Protein AF-A0A2S1KRJ9-F1 (afdb_monomer)

Sequence (163 aa):
MADLMKQAFSDVGDYVEFGATDQYATKTVFKGGKQEEEYILDVNGEPIIHHQSWVQLKDKSVVDTSLIKKVSIGRDGVVLDLYDKQKAQERLLAEINKSQQDELESARMRRVIADAIIAEAKAAAIQTTGAEQERQDEQIDRLLAGIEIIAQEERRKADEENG

Secondary structure (DSSP, 8-state):
-HHHHHHHT--GGGTEEEEEEEEE-EEEEEETTEEEEEEPB-TTSPBPEEEEEEEEEPPGGGS-GGGEEEEEE-SSSEEEEE--HHHHHHHHHHHHHHHHHHHHHHHHHHHHHHHHHHHHHHHHHHHHHHHHHHHHHHHHHHHHHHHHHHHHHHHHHHHHS--

Structure (mmCIF, N/CA/C/O backbone):
data_AF-A0A2S1KRJ9-F1
#
_entry.id   AF-A0A2S1KRJ9-F1
#
loop_
_atom_site.group_PDB
_atom_site.id
_atom_site.type_symbol
_atom_site.label_atom_id
_atom_site.label_alt_id
_atom_site.label_comp_id
_atom_site.label_asym_id
_atom_site.label_entity_id
_atom_site.label_seq_id
_atom_site.pdbx_PDB_ins_code
_atom_site.Cartn_x
_atom_site.Cartn_y
_atom_site.Cartn_z
_atom_site.occupancy
_atom_site.B_iso_or_equiv
_atom_site.auth_seq_id
_atom_site.auth_comp_id
_atom_site.auth_asym_id
_atom_site.auth_atom_id
_atom_site.pdbx_PDB_model_num
ATOM 1 N N . MET A 1 1 ? -7.753 0.068 4.186 1.00 80.31 1 MET A N 1
ATOM 2 C CA . MET A 1 1 ? -6.830 -1.087 4.283 1.00 80.31 1 MET A CA 1
ATOM 3 C C . MET A 1 1 ? -6.420 -1.650 2.942 1.00 80.31 1 MET A C 1
ATOM 5 O O . MET A 1 1 ? -5.225 -1.690 2.696 1.00 80.31 1 MET A O 1
ATOM 9 N N . ALA A 1 2 ? -7.362 -2.042 2.078 1.00 84.62 2 ALA A N 1
ATOM 10 C CA . ALA A 1 2 ? -7.040 -2.669 0.793 1.00 84.62 2 ALA A CA 1
ATOM 11 C C . ALA A 1 2 ? -6.040 -1.853 -0.051 1.00 84.62 2 ALA A C 1
ATOM 13 O O . ALA A 1 2 ? -5.025 -2.392 -0.472 1.00 84.62 2 ALA A O 1
ATOM 14 N N . ASP A 1 3 ? -6.248 -0.543 -0.204 1.00 86.25 3 ASP A N 1
ATOM 15 C CA . ASP A 1 3 ? -5.333 0.302 -0.990 1.00 86.25 3 ASP A CA 1
ATOM 16 C C . ASP A 1 3 ? -3.945 0.455 -0.348 1.00 86.25 3 ASP A C 1
ATOM 18 O O . ASP A 1 3 ? -2.936 0.436 -1.048 1.00 86.25 3 ASP A O 1
ATOM 22 N N . LEU A 1 4 ? -3.871 0.532 0.989 1.00 86.56 4 LEU A N 1
ATOM 23 C CA . LEU A 1 4 ? -2.595 0.543 1.717 1.00 86.56 4 LEU A CA 1
ATOM 24 C C . LEU A 1 4 ? -1.844 -0.775 1.536 1.00 86.56 4 LEU A C 1
ATOM 26 O O . LEU A 1 4 ? -0.633 -0.754 1.359 1.00 86.56 4 LEU A O 1
ATOM 30 N N . MET A 1 5 ? -2.552 -1.907 1.540 1.00 87.12 5 MET A N 1
ATOM 31 C CA . MET A 1 5 ? -1.958 -3.216 1.266 1.00 87.12 5 MET A CA 1
ATOM 32 C C . MET A 1 5 ? -1.418 -3.280 -0.161 1.00 87.12 5 MET A C 1
ATOM 34 O O . MET A 1 5 ? -0.262 -3.644 -0.354 1.00 87.12 5 MET A O 1
ATOM 38 N N . LYS A 1 6 ? -2.204 -2.854 -1.156 1.00 89.44 6 LYS A N 1
ATOM 39 C CA . LYS A 1 6 ? -1.742 -2.810 -2.548 1.00 89.44 6 LYS A CA 1
ATOM 40 C C . LYS A 1 6 ? -0.482 -1.948 -2.703 1.00 89.44 6 LYS A C 1
ATOM 42 O O . LYS A 1 6 ? 0.462 -2.363 -3.363 1.00 89.44 6 LYS A O 1
ATOM 47 N N . GLN A 1 7 ? -0.431 -0.780 -2.059 1.00 89.94 7 GLN A N 1
ATOM 48 C CA . GLN A 1 7 ? 0.747 0.098 -2.082 1.00 89.94 7 GLN A CA 1
ATOM 49 C C . GLN A 1 7 ? 1.945 -0.488 -1.322 1.00 89.94 7 GLN A C 1
ATOM 51 O O . GLN A 1 7 ? 3.075 -0.384 -1.788 1.00 89.94 7 GLN A O 1
ATOM 56 N N . ALA A 1 8 ? 1.713 -1.125 -0.173 1.00 87.94 8 ALA A N 1
ATOM 57 C CA . ALA A 1 8 ? 2.750 -1.717 0.674 1.00 87.94 8 ALA A CA 1
ATOM 58 C C . ALA A 1 8 ? 3.468 -2.909 0.020 1.00 87.94 8 ALA A C 1
ATOM 60 O O . ALA A 1 8 ? 4.606 -3.220 0.383 1.00 87.94 8 ALA A O 1
ATOM 61 N N . PHE A 1 9 ? 2.820 -3.572 -0.937 1.00 87.69 9 PHE A N 1
ATOM 62 C CA . PHE A 1 9 ? 3.356 -4.740 -1.638 1.00 87.69 9 PHE A CA 1
ATOM 63 C C . PHE A 1 9 ? 3.578 -4.510 -3.133 1.00 87.69 9 PHE A C 1
ATOM 65 O O . PHE A 1 9 ? 3.906 -5.460 -3.834 1.00 87.69 9 PHE A O 1
ATOM 72 N N . SER A 1 10 ? 3.464 -3.271 -3.611 1.00 89.88 10 SER A N 1
ATOM 73 C CA . SER A 1 10 ? 3.709 -2.952 -5.015 1.00 89.88 10 SER A CA 1
ATOM 74 C C . SER A 1 10 ? 5.160 -3.236 -5.426 1.00 89.88 10 SER A C 1
ATOM 76 O O . SER A 1 10 ? 6.099 -3.138 -4.616 1.00 89.88 10 SER A O 1
ATOM 78 N N . ASP A 1 11 ? 5.331 -3.593 -6.698 1.00 88.25 11 ASP A N 1
ATOM 79 C CA . ASP A 1 11 ? 6.619 -3.725 -7.369 1.00 88.25 11 ASP A CA 1
ATOM 80 C C . ASP A 1 11 ? 6.599 -2.926 -8.678 1.00 88.25 11 ASP A C 1
ATOM 82 O O . ASP A 1 11 ? 5.625 -2.949 -9.427 1.00 88.25 11 ASP A O 1
ATOM 86 N N . VAL A 1 12 ? 7.680 -2.201 -8.961 1.00 88.38 12 VAL A N 1
ATOM 87 C CA . VAL A 1 12 ? 7.844 -1.474 -10.224 1.00 88.38 12 VAL A CA 1
ATOM 88 C C . VAL A 1 12 ? 7.990 -2.434 -11.408 1.00 88.38 12 VAL A C 1
ATOM 90 O O . VAL A 1 12 ? 7.519 -2.114 -12.498 1.00 88.38 12 VAL A O 1
ATOM 93 N N . GLY A 1 13 ? 8.552 -3.630 -11.192 1.00 88.31 13 GLY A N 1
ATOM 94 C CA . GLY A 1 13 ? 8.698 -4.672 -12.216 1.00 88.31 13 GLY A CA 1
ATOM 95 C C . GLY A 1 13 ? 7.368 -5.201 -12.762 1.00 88.31 13 GLY A C 1
ATOM 96 O O . GLY A 1 13 ? 7.311 -5.724 -13.877 1.00 88.31 13 GLY A O 1
ATOM 97 N N . ASP A 1 14 ? 6.267 -4.995 -12.038 1.00 90.75 14 ASP A N 1
ATOM 98 C CA . ASP A 1 14 ? 4.932 -5.326 -12.533 1.00 90.75 14 ASP A CA 1
ATOM 99 C C . ASP A 1 14 ? 4.517 -4.415 -13.695 1.00 90.75 14 ASP A C 1
ATOM 101 O O . ASP A 1 14 ? 3.754 -4.849 -14.553 1.00 90.75 14 ASP A O 1
ATOM 105 N N . TYR A 1 15 ? 5.077 -3.205 -13.783 1.00 93.88 15 TYR A N 1
ATOM 106 C CA . TYR A 1 15 ? 4.677 -2.163 -14.734 1.00 93.88 15 TYR A CA 1
ATOM 107 C C . TYR A 1 15 ? 5.639 -1.974 -15.900 1.00 93.88 15 TYR A C 1
ATOM 109 O O . TYR A 1 15 ? 5.248 -1.384 -16.908 1.00 93.88 15 TYR A O 1
ATOM 117 N N . VAL A 1 16 ? 6.885 -2.433 -15.767 1.00 92.75 16 VAL A N 1
ATOM 118 C CA . VAL A 1 16 ? 7.937 -2.187 -16.756 1.00 92.75 16 VAL A CA 1
ATOM 119 C C . VAL A 1 16 ? 8.499 -3.481 -17.326 1.00 92.75 16 VAL A C 1
ATOM 121 O O . VAL A 1 16 ? 8.620 -4.490 -16.635 1.00 92.75 16 VAL A O 1
ATOM 124 N N . GLU A 1 17 ? 8.883 -3.419 -18.591 1.00 91.19 17 GLU A N 1
ATOM 125 C CA . GLU A 1 17 ? 9.771 -4.371 -19.245 1.00 91.19 17 GLU A CA 1
ATOM 126 C C . GLU A 1 17 ? 11.023 -3.623 -19.674 1.00 91.19 17 GLU A C 1
ATOM 128 O O . GLU A 1 17 ? 10.954 -2.478 -20.122 1.00 91.19 17 GLU A O 1
ATOM 133 N N . PHE A 1 18 ? 12.181 -4.244 -19.506 1.00 91.12 18 PHE A N 1
ATOM 134 C CA . PHE A 1 18 ? 13.440 -3.644 -19.906 1.00 91.12 18 PHE A CA 1
ATOM 135 C C . PHE A 1 18 ? 14.401 -4.708 -20.405 1.00 91.12 18 PHE A C 1
ATOM 137 O O . PHE A 1 18 ? 14.326 -5.877 -20.026 1.00 91.12 18 PHE A O 1
ATOM 144 N N . GLY A 1 19 ? 15.324 -4.282 -21.254 1.00 90.38 19 GLY A N 1
ATOM 145 C CA . GLY A 1 19 ? 16.306 -5.164 -21.854 1.00 90.38 19 GLY A CA 1
ATOM 146 C C . GLY A 1 19 ? 17.411 -4.389 -22.546 1.00 90.38 19 GLY A C 1
ATOM 147 O O . GLY A 1 19 ? 17.486 -3.162 -22.461 1.00 90.38 19 GLY A O 1
ATOM 148 N N . ALA A 1 20 ? 18.262 -5.131 -23.242 1.00 90.44 20 ALA A N 1
ATOM 149 C CA . ALA A 1 20 ? 19.301 -4.594 -24.103 1.00 90.44 20 ALA A CA 1
ATOM 150 C C . ALA A 1 20 ? 19.122 -5.156 -25.512 1.00 90.44 20 ALA A C 1
ATOM 152 O O . ALA A 1 20 ? 18.685 -6.295 -25.686 1.00 90.44 20 ALA A O 1
ATOM 153 N N . THR A 1 21 ? 19.438 -4.343 -26.510 1.00 89.62 21 THR A N 1
ATOM 154 C CA . THR A 1 21 ? 19.474 -4.755 -27.907 1.00 89.62 21 THR A CA 1
ATOM 155 C C . THR A 1 21 ? 20.754 -4.262 -28.551 1.00 89.62 21 THR A C 1
ATOM 157 O O . THR A 1 21 ? 21.207 -3.144 -28.297 1.00 89.62 21 THR A O 1
ATOM 160 N N . ASP A 1 22 ? 21.283 -5.096 -29.431 1.00 90.75 22 ASP A N 1
ATOM 161 C CA . ASP A 1 22 ? 22.425 -4.775 -30.268 1.00 90.75 22 ASP A CA 1
ATOM 162 C C . ASP A 1 22 ? 21.882 -4.271 -31.600 1.00 90.75 22 ASP A C 1
ATOM 164 O O . ASP A 1 22 ? 21.049 -4.929 -32.228 1.00 90.75 22 ASP A O 1
ATOM 168 N N . GLN A 1 23 ? 22.297 -3.077 -32.007 1.00 87.06 23 GLN A N 1
ATOM 169 C CA . GLN A 1 23 ? 21.898 -2.483 -33.278 1.00 87.06 23 GLN A CA 1
ATOM 170 C C . GLN A 1 23 ? 23.134 -2.090 -34.067 1.00 87.06 23 GLN A C 1
ATOM 172 O O . GLN A 1 23 ? 24.059 -1.483 -33.530 1.00 87.06 23 GLN A O 1
ATOM 177 N N . TYR A 1 24 ? 23.154 -2.424 -35.353 1.00 89.88 24 TYR A N 1
ATOM 178 C CA . TYR A 1 24 ? 24.220 -1.962 -36.228 1.00 89.88 24 TYR A CA 1
ATOM 179 C C . TYR A 1 24 ? 24.147 -0.447 -36.389 1.00 89.88 24 TYR A C 1
ATOM 181 O O . TYR A 1 24 ? 23.081 0.114 -36.637 1.00 89.88 24 TYR A O 1
ATOM 189 N N . ALA A 1 25 ? 25.296 0.207 -36.290 1.00 87.69 25 ALA A N 1
ATOM 190 C CA . ALA A 1 25 ? 25.428 1.614 -36.599 1.00 87.69 25 ALA A CA 1
ATOM 191 C C . ALA A 1 25 ? 25.173 1.819 -38.098 1.00 87.69 25 ALA A C 1
ATOM 193 O O . ALA A 1 25 ? 25.923 1.300 -38.929 1.00 87.69 25 ALA A O 1
ATOM 194 N N . THR A 1 26 ? 24.129 2.563 -38.458 1.00 90.12 26 THR A N 1
ATOM 195 C CA . THR A 1 26 ? 23.835 2.917 -39.851 1.00 90.12 26 THR A CA 1
ATOM 196 C C . THR A 1 26 ? 23.990 4.416 -40.072 1.00 90.12 26 THR A C 1
ATOM 198 O O . THR A 1 26 ? 23.783 5.237 -39.177 1.00 90.12 26 THR A O 1
ATOM 201 N N . LYS A 1 27 ? 24.396 4.792 -41.285 1.00 88.69 27 LYS A N 1
ATOM 202 C CA . LYS A 1 27 ? 24.364 6.172 -41.769 1.00 88.69 27 LYS A CA 1
ATOM 203 C C . LYS A 1 27 ? 23.348 6.275 -42.895 1.00 88.69 27 LYS A C 1
ATOM 205 O O . LYS A 1 27 ? 23.279 5.413 -43.771 1.00 88.69 27 LYS A O 1
ATOM 210 N N . THR A 1 28 ? 22.598 7.365 -42.900 1.00 88.44 28 THR A N 1
ATOM 211 C CA . THR A 1 28 ? 21.713 7.691 -44.012 1.00 88.44 28 THR A CA 1
ATOM 212 C C . THR A 1 28 ? 22.526 8.234 -45.183 1.00 88.44 28 THR A C 1
ATOM 214 O O . THR A 1 28 ? 23.303 9.177 -45.031 1.00 88.44 28 THR A O 1
ATOM 217 N N . VAL A 1 29 ? 22.328 7.661 -46.365 1.00 88.25 29 VAL A N 1
ATOM 218 C CA . VAL A 1 29 ? 22.962 8.085 -47.617 1.00 88.25 29 VAL A CA 1
ATOM 219 C C . VAL A 1 29 ? 21.919 8.259 -48.711 1.00 88.25 29 VAL A C 1
ATOM 221 O O . VAL A 1 29 ? 20.930 7.536 -48.781 1.00 88.25 29 VAL A O 1
ATOM 224 N N . PHE A 1 30 ? 22.150 9.235 -49.587 1.00 85.81 30 PHE A N 1
ATOM 225 C CA . PHE A 1 30 ? 21.312 9.465 -50.758 1.00 85.81 30 PHE A CA 1
ATOM 226 C C . PHE A 1 30 ? 22.008 8.919 -52.000 1.00 85.81 30 PHE A C 1
ATOM 228 O O . PHE A 1 30 ? 23.009 9.475 -52.456 1.00 85.81 30 PHE A O 1
ATOM 235 N N . LYS A 1 31 ? 21.461 7.844 -52.568 1.00 82.12 31 LYS A N 1
ATOM 236 C CA . LYS A 1 31 ? 21.916 7.257 -53.834 1.00 82.12 31 LYS A CA 1
ATOM 237 C C . LYS A 1 31 ? 20.764 7.250 -54.829 1.00 82.12 31 LYS A C 1
ATOM 239 O O . LYS A 1 31 ? 19.655 6.830 -54.525 1.00 82.12 31 LYS A O 1
ATOM 244 N N . GLY A 1 32 ? 21.007 7.787 -56.026 1.00 79.25 32 GLY A N 1
ATOM 245 C CA . GLY A 1 32 ? 20.017 7.788 -57.111 1.00 79.25 32 GLY A CA 1
ATOM 246 C C . GLY A 1 32 ? 18.685 8.481 -56.781 1.00 79.25 32 GLY A C 1
ATOM 247 O O . GLY A 1 32 ? 17.654 8.094 -57.321 1.00 79.25 32 GLY A O 1
ATOM 248 N N . GLY A 1 33 ? 18.683 9.469 -55.877 1.00 83.19 33 GLY A N 1
ATOM 249 C CA . GLY A 1 33 ? 17.466 10.171 -55.448 1.00 83.19 33 GLY A CA 1
ATOM 250 C C . GLY A 1 33 ? 16.610 9.419 -54.420 1.00 83.19 33 GLY A C 1
ATOM 251 O O . GLY A 1 33 ? 15.514 9.878 -54.108 1.00 83.19 33 GLY A O 1
ATOM 252 N N . LYS A 1 34 ? 17.093 8.294 -53.878 1.00 83.12 34 LYS A N 1
ATOM 253 C CA . LYS A 1 34 ? 16.461 7.559 -52.775 1.00 83.12 34 LYS A CA 1
ATOM 254 C C . LYS A 1 34 ? 17.323 7.621 -51.519 1.00 83.12 34 LYS A C 1
ATOM 256 O O . LYS A 1 34 ? 18.547 7.707 -51.601 1.00 83.12 34 LYS A O 1
ATOM 261 N N . GLN A 1 35 ? 16.653 7.600 -50.372 1.00 87.38 35 GLN A N 1
ATOM 262 C CA . GLN A 1 35 ? 17.286 7.491 -49.067 1.00 87.38 35 GLN A CA 1
ATOM 263 C C . GLN A 1 35 ? 17.531 6.010 -48.759 1.00 87.38 35 GLN A C 1
ATOM 265 O O . GLN A 1 35 ? 16.590 5.219 -48.771 1.00 87.38 35 GLN A O 1
ATOM 270 N N . GLU A 1 36 ? 18.783 5.653 -48.497 1.00 88.44 36 GLU A N 1
ATOM 271 C CA . GLU A 1 36 ? 19.223 4.304 -48.137 1.00 88.44 36 GLU A CA 1
ATOM 272 C C . GLU A 1 36 ? 20.028 4.355 -46.827 1.00 88.44 36 GLU A C 1
ATOM 274 O O . GLU A 1 36 ? 20.571 5.401 -46.456 1.00 88.44 36 GLU A O 1
ATOM 279 N N . GLU A 1 37 ? 20.097 3.231 -46.115 1.00 88.31 37 GLU A N 1
ATOM 280 C CA . GLU A 1 37 ? 20.928 3.072 -44.919 1.00 88.31 37 GLU A CA 1
ATOM 281 C C . GLU A 1 37 ? 22.121 2.167 -45.230 1.00 88.31 37 GLU A C 1
ATOM 283 O O . GLU A 1 37 ? 21.958 1.060 -45.739 1.00 88.31 37 GLU A O 1
ATOM 288 N N . GLU A 1 38 ? 23.327 2.636 -44.915 1.00 88.56 38 GLU A N 1
ATOM 289 C CA . GLU A 1 38 ? 24.560 1.853 -45.028 1.00 88.56 38 GLU A CA 1
ATOM 290 C C . GLU A 1 38 ? 25.176 1.634 -43.647 1.00 88.56 38 GLU A C 1
ATOM 292 O O . GLU A 1 38 ? 25.202 2.552 -42.825 1.00 88.56 38 GLU A O 1
ATOM 297 N N . TYR A 1 39 ? 25.726 0.441 -43.404 1.00 90.94 39 TYR A N 1
ATOM 298 C CA . TYR A 1 39 ? 26.455 0.149 -42.172 1.00 90.94 39 TYR A CA 1
ATOM 299 C C . TYR A 1 39 ? 27.715 1.007 -42.052 1.00 90.94 39 TYR A C 1
ATOM 301 O O . TYR A 1 39 ? 28.466 1.202 -43.013 1.00 90.94 39 TYR A O 1
ATOM 309 N N . ILE A 1 40 ? 27.959 1.505 -40.846 1.00 89.81 40 ILE A N 1
ATOM 310 C CA . ILE A 1 40 ? 29.220 2.133 -40.479 1.00 89.81 40 ILE A CA 1
ATOM 311 C C . ILE A 1 40 ? 30.185 1.010 -40.119 1.00 89.81 40 ILE A C 1
ATOM 313 O O . ILE A 1 40 ? 29.904 0.201 -39.235 1.00 89.81 40 ILE A O 1
ATOM 317 N N . LEU A 1 41 ? 31.304 0.958 -40.833 1.00 92.62 41 LEU A N 1
ATOM 318 C CA . LEU A 1 41 ? 32.343 -0.042 -40.630 1.00 92.62 41 LEU A CA 1
ATOM 319 C C . LEU A 1 41 ? 33.437 0.508 -39.712 1.00 92.62 41 LEU A C 1
ATOM 321 O O . LEU A 1 41 ? 33.720 1.709 -39.717 1.00 92.62 41 LEU A O 1
ATOM 325 N N . ASP A 1 42 ? 34.043 -0.378 -38.934 1.00 89.38 42 ASP A N 1
ATOM 326 C CA . ASP A 1 42 ? 35.220 -0.102 -38.124 1.00 89.38 42 ASP A CA 1
ATOM 327 C C . ASP A 1 42 ? 36.505 -0.057 -38.982 1.00 89.38 42 ASP A C 1
ATOM 329 O O . ASP A 1 42 ? 36.478 -0.130 -40.214 1.00 89.38 42 ASP A O 1
ATOM 333 N N . VAL A 1 43 ? 37.664 0.059 -38.326 1.00 90.44 43 VAL A N 1
ATOM 334 C CA . VAL A 1 43 ? 38.974 0.086 -39.005 1.00 90.44 43 VAL A CA 1
ATOM 335 C C . VAL A 1 43 ? 39.337 -1.230 -39.707 1.00 90.44 43 VAL A C 1
ATOM 337 O O . VAL A 1 43 ? 40.216 -1.224 -40.567 1.00 90.44 43 VAL A O 1
ATOM 340 N N . ASN A 1 44 ? 38.673 -2.336 -39.362 1.00 90.56 44 ASN A N 1
ATOM 341 C CA . ASN A 1 44 ? 38.875 -3.665 -39.938 1.00 90.56 44 ASN A CA 1
ATOM 342 C C . ASN A 1 44 ? 37.862 -3.981 -41.054 1.00 90.56 44 ASN A C 1
ATOM 344 O O . ASN A 1 44 ? 37.994 -5.002 -41.728 1.00 90.56 44 ASN A O 1
ATOM 348 N N . GLY A 1 45 ? 36.879 -3.103 -41.281 1.00 87.19 45 GLY A N 1
ATOM 349 C CA . GLY A 1 45 ? 35.806 -3.303 -42.253 1.00 87.19 45 GLY A CA 1
ATOM 350 C C . GLY A 1 45 ? 34.595 -4.065 -41.704 1.00 87.19 45 GLY A C 1
ATOM 351 O O . GLY A 1 45 ? 33.735 -4.456 -42.493 1.00 87.19 45 GLY A O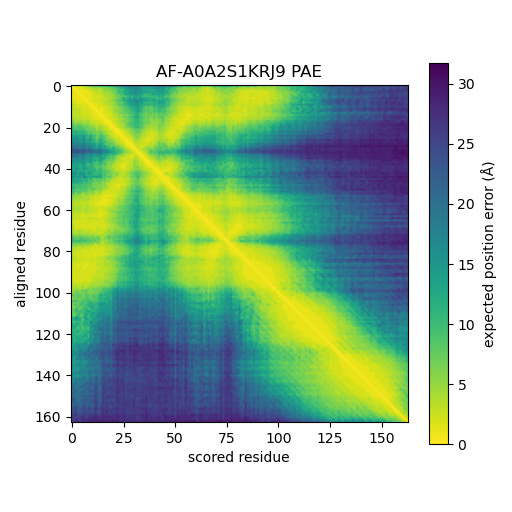 1
ATOM 352 N N . GLU A 1 46 ? 34.500 -4.272 -40.389 1.00 90.88 46 GLU A N 1
ATOM 353 C CA . GLU A 1 46 ? 33.367 -4.931 -39.730 1.00 90.88 46 GLU A CA 1
ATOM 354 C C . GLU A 1 46 ? 32.308 -3.904 -39.284 1.00 90.88 46 GLU A C 1
ATOM 356 O O . GLU A 1 46 ? 32.665 -2.803 -38.860 1.00 90.88 46 GLU A O 1
ATOM 361 N N . PRO A 1 47 ? 30.997 -4.208 -39.362 1.00 90.56 47 PRO A N 1
ATOM 362 C CA . PRO A 1 47 ? 29.954 -3.297 -38.894 1.00 90.56 47 PRO A CA 1
ATOM 363 C C . PRO A 1 47 ? 30.076 -2.974 -37.402 1.00 90.56 47 PRO A C 1
ATOM 365 O O . PRO A 1 47 ? 30.148 -3.871 -36.563 1.00 90.56 47 PRO A O 1
ATOM 368 N N . ILE A 1 48 ? 30.010 -1.688 -37.063 1.00 90.81 48 ILE A N 1
ATOM 369 C CA . ILE A 1 48 ? 29.977 -1.240 -35.670 1.00 90.81 48 ILE A CA 1
ATOM 370 C C . ILE A 1 48 ? 28.629 -1.621 -35.051 1.00 90.81 48 ILE A C 1
ATOM 372 O O . ILE A 1 48 ? 27.572 -1.359 -35.629 1.00 90.81 48 ILE A O 1
ATOM 376 N N . ILE A 1 49 ? 28.666 -2.202 -33.852 1.00 90.00 49 ILE A N 1
ATOM 377 C CA . ILE A 1 49 ? 27.484 -2.552 -33.061 1.00 90.00 49 ILE A CA 1
ATOM 378 C C . ILE A 1 49 ? 27.336 -1.552 -31.911 1.00 90.00 49 ILE A C 1
ATOM 380 O O . ILE A 1 49 ? 28.278 -1.290 -31.162 1.00 90.00 49 ILE A O 1
ATOM 384 N N . HIS A 1 50 ? 26.137 -1.002 -31.762 1.00 88.81 50 HIS A N 1
ATOM 385 C CA . HIS A 1 50 ? 25.721 -0.205 -30.619 1.00 88.81 50 HIS A CA 1
ATOM 386 C C . HIS A 1 50 ? 24.872 -1.048 -29.674 1.00 88.81 50 HIS A C 1
ATOM 388 O O . HIS A 1 50 ? 23.864 -1.626 -30.077 1.00 88.81 50 HIS A O 1
ATOM 394 N N . HIS A 1 51 ? 25.257 -1.068 -28.402 1.00 87.88 51 HIS A N 1
ATOM 395 C CA . HIS A 1 51 ? 24.447 -1.639 -27.334 1.00 87.88 51 HIS A CA 1
ATOM 396 C C . HIS A 1 51 ? 23.495 -0.568 -26.801 1.00 87.88 51 HIS A C 1
ATOM 398 O O . HIS A 1 51 ? 23.942 0.455 -26.277 1.00 87.88 51 HIS A O 1
ATOM 404 N N . GLN A 1 52 ? 22.190 -0.799 -26.921 1.00 84.62 52 GLN A N 1
ATOM 405 C CA . GLN A 1 52 ? 21.166 0.109 -26.418 1.00 84.62 52 GLN A CA 1
ATOM 406 C C . GLN A 1 52 ? 20.267 -0.600 -25.406 1.00 84.62 52 GLN A C 1
ATOM 408 O O . GLN A 1 52 ? 19.639 -1.614 -25.710 1.00 84.62 52 GLN A O 1
ATOM 413 N N . SER A 1 53 ? 20.165 -0.030 -24.207 1.00 87.69 53 SER A N 1
ATOM 414 C CA . SER A 1 53 ? 19.162 -0.436 -23.224 1.00 87.69 53 SER A CA 1
ATOM 415 C C . SER A 1 53 ? 17.823 0.233 -23.521 1.00 87.69 53 SER A C 1
ATOM 417 O O . SER A 1 53 ? 17.776 1.386 -23.951 1.00 87.69 53 SER A O 1
ATOM 419 N N . TRP A 1 54 ? 16.727 -0.469 -23.257 1.00 88.31 54 TRP A N 1
ATOM 420 C CA . TRP A 1 54 ? 15.374 0.060 -23.409 1.00 88.31 54 TRP A CA 1
ATOM 421 C C . TRP A 1 54 ? 14.520 -0.262 -22.185 1.00 88.31 54 TRP A C 1
ATOM 423 O O . TRP A 1 54 ? 14.749 -1.256 -21.499 1.00 88.31 54 TRP A O 1
ATOM 433 N N . VAL A 1 55 ? 13.526 0.591 -21.932 1.00 90.19 55 VAL A N 1
ATOM 434 C CA . VAL A 1 55 ? 12.486 0.402 -20.915 1.00 90.19 55 VAL A CA 1
ATOM 435 C C . VAL A 1 55 ? 11.142 0.745 -21.552 1.00 90.19 55 VAL A C 1
ATOM 437 O O . VAL A 1 55 ? 11.004 1.801 -22.172 1.00 90.19 55 VAL A O 1
ATOM 440 N N . GLN A 1 56 ? 10.154 -0.131 -21.407 1.00 89.94 56 GLN A N 1
ATOM 441 C CA . GLN A 1 56 ? 8.788 0.061 -21.885 1.00 89.94 56 GLN A CA 1
ATOM 442 C C . GLN A 1 56 ? 7.783 -0.236 -20.774 1.00 89.94 56 GLN A C 1
ATOM 444 O O . GLN A 1 56 ? 8.057 -1.007 -19.856 1.00 89.94 56 GLN A O 1
ATOM 449 N N . LEU A 1 57 ? 6.616 0.403 -20.848 1.00 93.38 57 LEU A N 1
ATOM 450 C CA . LEU A 1 57 ? 5.500 0.093 -19.961 1.00 93.38 57 LEU A CA 1
ATOM 451 C C . LEU A 1 57 ? 4.726 -1.104 -20.501 1.00 93.38 57 LEU A C 1
ATOM 453 O O . LEU A 1 57 ? 4.486 -1.192 -21.706 1.00 93.38 57 LEU A O 1
ATOM 457 N N . LYS A 1 58 ? 4.270 -1.969 -19.598 1.00 94.62 58 LYS A N 1
ATOM 458 C CA . LYS A 1 58 ? 3.299 -3.011 -19.937 1.00 94.62 58 LYS A CA 1
ATOM 459 C C . LYS A 1 58 ? 1.933 -2.402 -20.251 1.00 94.62 58 LYS A C 1
ATOM 461 O O . LYS A 1 58 ? 1.628 -1.268 -19.869 1.00 94.62 58 LYS A O 1
ATOM 466 N N . ASP A 1 59 ? 1.098 -3.177 -20.936 1.00 93.44 59 ASP A N 1
ATOM 467 C CA . ASP A 1 59 ? -0.259 -2.757 -21.274 1.00 93.44 59 ASP A CA 1
ATOM 468 C C . ASP A 1 59 ? -1.084 -2.463 -20.008 1.00 93.44 59 ASP A C 1
ATOM 470 O O . ASP A 1 59 ? -1.044 -3.199 -19.021 1.00 93.44 59 ASP A O 1
ATOM 474 N N . LYS A 1 60 ? -1.878 -1.390 -20.046 1.00 91.94 60 LYS A N 1
ATOM 475 C CA . LYS A 1 60 ? -2.757 -0.993 -18.937 1.00 91.94 60 LYS A CA 1
ATOM 476 C C . LYS A 1 60 ? -3.683 -2.128 -18.483 1.00 91.94 60 LYS A C 1
ATOM 478 O O . LYS A 1 60 ? -4.013 -2.200 -17.305 1.00 91.94 60 LYS A O 1
ATOM 483 N N . SER A 1 61 ? -4.153 -2.967 -19.403 1.00 93.38 61 SER A N 1
ATOM 484 C CA . SER A 1 61 ? -5.098 -4.051 -19.115 1.00 93.38 61 SER A CA 1
ATOM 485 C C . SER A 1 61 ? -4.529 -5.135 -18.198 1.00 93.38 61 SER A C 1
ATOM 487 O O . SER A 1 61 ? -5.309 -5.863 -17.587 1.00 93.38 61 SER A O 1
ATOM 489 N N . VAL A 1 62 ? -3.200 -5.221 -18.069 1.00 92.44 62 VAL A N 1
ATOM 490 C CA . VAL A 1 62 ? -2.518 -6.248 -17.269 1.00 92.44 62 VAL A CA 1
ATOM 491 C C . VAL A 1 62 ? -1.857 -5.700 -16.001 1.00 92.44 62 VAL A C 1
ATOM 493 O O . VAL A 1 62 ? -1.234 -6.467 -15.271 1.00 92.44 62 VAL A O 1
ATOM 496 N N . VAL A 1 63 ? -1.997 -4.400 -15.708 1.00 92.75 63 VAL A N 1
ATOM 497 C CA . VAL A 1 63 ? -1.365 -3.746 -14.546 1.00 92.75 63 VAL A CA 1
ATOM 498 C C . VAL A 1 63 ? -2.363 -2.939 -13.712 1.00 92.75 63 VAL A C 1
ATOM 500 O O . VAL A 1 63 ? -3.309 -2.350 -14.236 1.00 92.75 63 VAL A O 1
ATOM 503 N N . ASP A 1 64 ? -2.145 -2.857 -12.396 1.00 90.88 64 ASP A N 1
ATOM 504 C CA . ASP A 1 64 ? -2.993 -2.053 -11.504 1.00 90.88 64 ASP A CA 1
ATOM 505 C C . ASP A 1 64 ? -2.558 -0.578 -11.504 1.00 90.88 64 ASP A C 1
ATOM 507 O O . ASP A 1 64 ? -1.755 -0.122 -10.690 1.00 90.88 64 ASP A O 1
ATOM 511 N N . THR A 1 65 ? -3.128 0.225 -12.403 1.00 91.44 65 THR A N 1
ATOM 512 C CA . THR A 1 65 ? -2.759 1.644 -12.521 1.00 91.44 65 THR A CA 1
ATOM 513 C C . THR A 1 65 ? -3.078 2.492 -11.283 1.00 91.44 65 THR A C 1
ATOM 515 O O . THR A 1 65 ? -2.623 3.631 -11.214 1.00 91.44 65 THR A O 1
ATOM 518 N N . SER A 1 66 ? -3.836 1.984 -10.300 1.00 91.19 66 SER A N 1
ATOM 519 C CA . SER A 1 66 ? -4.125 2.723 -9.056 1.00 91.19 66 SER A CA 1
ATOM 520 C C . SER A 1 66 ? -2.884 2.960 -8.184 1.00 91.19 66 SER A C 1
ATOM 522 O O . SER A 1 66 ? -2.885 3.843 -7.326 1.00 91.19 66 SER A O 1
ATOM 524 N N . LEU A 1 67 ? -1.809 2.205 -8.423 1.00 92.75 67 LEU A N 1
ATOM 525 C CA . LEU A 1 67 ? -0.542 2.309 -7.699 1.00 92.75 67 LEU A CA 1
ATOM 526 C C . LEU A 1 67 ? 0.436 3.323 -8.302 1.00 92.75 67 LEU A C 1
ATOM 528 O O . LEU A 1 67 ? 1.465 3.628 -7.690 1.00 92.75 67 LEU A O 1
ATOM 532 N N . ILE A 1 68 ? 0.112 3.864 -9.477 1.00 93.94 68 ILE A N 1
ATOM 533 C CA . ILE A 1 68 ? 0.947 4.830 -10.182 1.00 93.94 68 ILE A CA 1
ATOM 534 C C . ILE A 1 68 ? 0.762 6.204 -9.539 1.00 93.94 68 ILE A C 1
ATOM 536 O O . ILE A 1 68 ? -0.319 6.788 -9.567 1.00 93.94 68 ILE A O 1
ATOM 540 N N . LYS A 1 69 ? 1.850 6.746 -8.993 1.00 94.88 69 LYS A N 1
ATOM 541 C CA . LYS A 1 69 ? 1.900 8.110 -8.459 1.00 94.88 69 LYS A CA 1
ATOM 542 C C . LYS A 1 69 ? 2.124 9.124 -9.576 1.00 94.88 69 LYS A C 1
ATOM 544 O O . LYS A 1 69 ? 1.542 10.208 -9.553 1.00 94.88 69 LYS A O 1
ATOM 549 N N . LYS A 1 70 ? 2.994 8.793 -10.533 1.00 94.31 70 LYS A N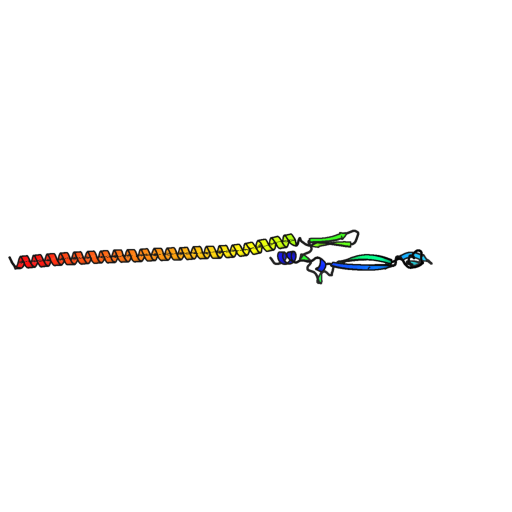 1
ATOM 550 C CA . LYS A 1 70 ? 3.320 9.649 -11.675 1.00 94.31 70 LYS A CA 1
ATOM 551 C C . LYS A 1 70 ? 3.802 8.807 -12.849 1.00 94.31 70 LYS A C 1
ATOM 553 O O . LYS A 1 70 ? 4.564 7.865 -12.672 1.00 94.31 70 LYS A O 1
ATOM 558 N N . VAL A 1 71 ? 3.408 9.211 -14.050 1.00 93.00 71 VAL A N 1
ATOM 559 C CA . VAL A 1 71 ? 3.979 8.721 -15.305 1.00 93.00 71 VAL A CA 1
ATOM 560 C C . VAL A 1 71 ? 4.302 9.915 -16.200 1.00 93.00 71 VAL A C 1
ATOM 562 O O . VAL A 1 71 ? 3.514 10.857 -16.293 1.00 93.00 71 VAL A O 1
ATOM 565 N N . SER A 1 72 ? 5.479 9.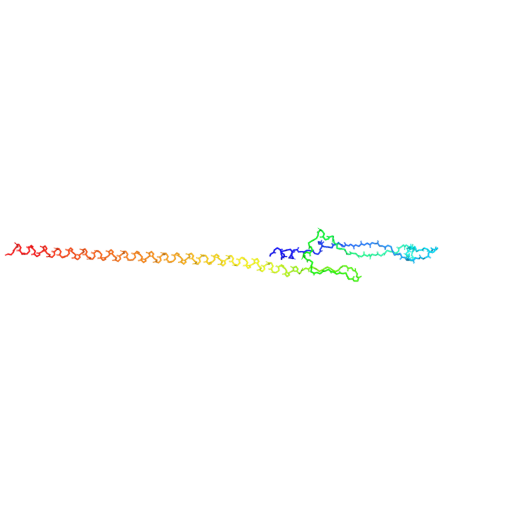919 -16.820 1.00 93.62 72 SER A N 1
ATOM 566 C CA . SER A 1 72 ? 5.898 10.966 -17.761 1.00 93.62 72 SER A CA 1
ATOM 567 C C . SER A 1 72 ? 6.899 10.432 -18.780 1.00 93.62 72 SER A C 1
ATOM 569 O O . SER A 1 72 ? 7.565 9.438 -18.520 1.00 93.62 72 SER A O 1
ATOM 571 N N . ILE A 1 73 ? 7.027 11.102 -19.925 1.00 90.38 73 ILE A N 1
ATOM 572 C CA . ILE A 1 73 ? 8.050 10.798 -20.932 1.00 90.38 73 ILE A CA 1
ATOM 573 C C . ILE A 1 73 ? 9.165 11.835 -20.783 1.00 90.38 73 ILE A C 1
ATOM 575 O O . ILE A 1 73 ? 8.926 13.034 -20.929 1.00 90.38 73 ILE A O 1
ATOM 579 N N . GLY A 1 74 ? 10.359 11.373 -20.420 1.00 86.62 74 GLY A N 1
ATOM 580 C CA . GLY A 1 74 ? 11.580 12.170 -20.369 1.00 86.62 74 GLY A CA 1
ATOM 581 C C . GLY A 1 74 ? 12.329 12.155 -21.702 1.00 86.62 74 GLY A C 1
ATOM 582 O O . GLY A 1 74 ? 11.853 11.615 -22.697 1.00 86.62 74 GLY A O 1
ATOM 583 N N . ARG A 1 75 ? 13.534 12.734 -21.711 1.00 84.00 75 ARG A N 1
ATOM 584 C CA . ARG A 1 75 ? 14.407 12.774 -22.896 1.00 84.00 75 ARG A CA 1
ATOM 585 C C . ARG A 1 75 ? 14.777 11.376 -23.404 1.00 84.00 75 ARG A C 1
ATOM 587 O O . ARG A 1 75 ? 14.805 11.166 -24.609 1.00 84.00 75 ARG A O 1
ATOM 594 N N . ASP A 1 76 ? 15.023 10.452 -22.478 1.00 79.75 76 ASP A N 1
ATOM 595 C CA . ASP A 1 76 ? 15.617 9.143 -22.771 1.00 79.75 76 ASP A CA 1
ATOM 596 C C . ASP A 1 76 ? 14.650 7.969 -22.520 1.00 79.75 76 ASP A C 1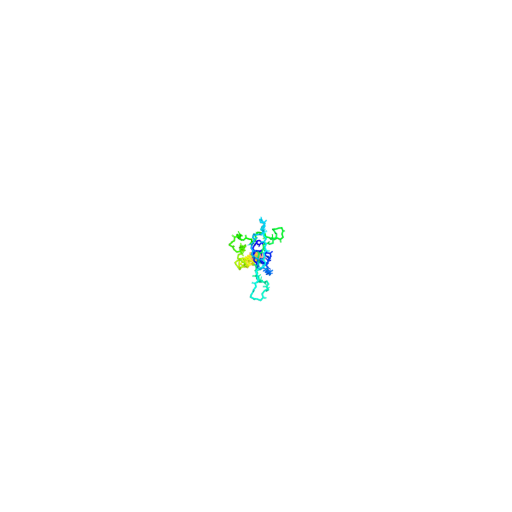
ATOM 598 O O . ASP A 1 76 ? 15.050 6.810 -22.590 1.00 79.75 76 ASP A O 1
ATOM 602 N N . GLY A 1 77 ? 13.374 8.241 -22.216 1.00 83.62 77 GLY A N 1
ATOM 603 C CA . GLY A 1 77 ? 12.374 7.192 -22.004 1.00 83.62 77 GLY A CA 1
ATOM 604 C C . GLY A 1 77 ? 11.292 7.537 -20.985 1.00 83.62 77 GLY A C 1
ATOM 605 O O . GLY A 1 77 ? 11.116 8.688 -20.583 1.00 83.62 77 GLY A O 1
ATOM 606 N N . VAL A 1 78 ? 10.537 6.518 -20.580 1.00 89.00 78 VAL A N 1
ATOM 607 C CA . VAL A 1 78 ? 9.450 6.659 -19.607 1.00 89.00 78 VAL A CA 1
ATOM 608 C C . VAL A 1 78 ? 10.008 6.777 -18.189 1.00 89.00 78 VAL A C 1
ATOM 610 O O . VAL A 1 78 ? 10.872 6.011 -17.776 1.00 89.00 78 VAL A O 1
ATOM 613 N N . VAL A 1 79 ? 9.455 7.714 -17.424 1.00 91.56 79 VAL A N 1
ATOM 614 C CA . VAL A 1 79 ? 9.651 7.853 -15.981 1.00 91.56 79 VAL A CA 1
ATOM 615 C C . VAL A 1 79 ? 8.359 7.431 -15.292 1.00 91.56 79 VAL A C 1
ATOM 617 O O . VAL A 1 79 ? 7.312 8.050 -15.512 1.00 91.56 79 VAL A O 1
ATOM 620 N N . LEU A 1 80 ? 8.444 6.383 -14.473 1.00 93.00 80 LEU A N 1
ATOM 621 C CA . LEU A 1 80 ? 7.336 5.827 -13.706 1.00 93.00 80 LEU A CA 1
ATOM 622 C C . LEU A 1 80 ? 7.653 5.897 -12.211 1.00 93.00 80 LEU A C 1
ATOM 624 O O . LEU A 1 80 ? 8.593 5.256 -11.748 1.00 93.00 80 LEU A O 1
ATOM 628 N N . ASP A 1 81 ? 6.813 6.610 -11.464 1.00 93.88 81 ASP A N 1
ATOM 629 C CA . ASP A 1 81 ? 6.875 6.655 -10.007 1.00 93.88 81 ASP A CA 1
ATOM 630 C C . ASP A 1 81 ? 5.668 5.918 -9.422 1.00 93.88 81 ASP A C 1
ATOM 632 O O . ASP A 1 81 ? 4.514 6.218 -9.756 1.00 93.88 81 ASP A O 1
ATOM 636 N N . LEU A 1 82 ? 5.925 5.005 -8.488 1.00 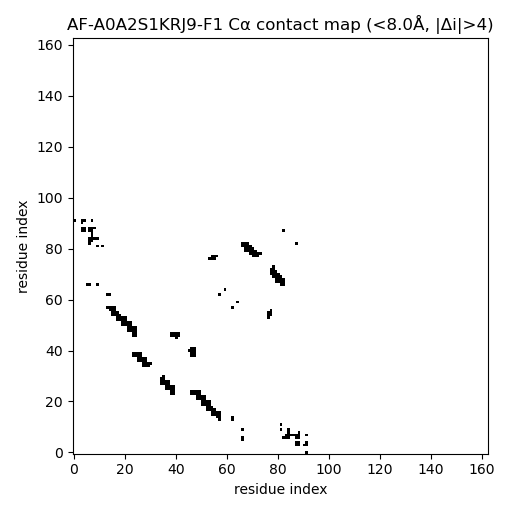93.94 82 LEU A N 1
ATOM 637 C CA . LEU A 1 82 ? 4.896 4.392 -7.650 1.00 93.94 82 LEU A CA 1
ATOM 638 C C . LEU A 1 82 ? 4.748 5.150 -6.322 1.00 93.94 82 LEU A C 1
ATOM 640 O O . LEU A 1 82 ? 5.573 5.994 -5.954 1.00 93.94 82 LEU A O 1
ATOM 644 N N . TYR A 1 83 ? 3.671 4.867 -5.589 1.00 92.75 83 TYR A N 1
ATOM 645 C CA . TYR A 1 83 ? 3.560 5.312 -4.200 1.00 92.75 83 TYR A CA 1
ATOM 646 C C . TYR A 1 83 ? 4.663 4.702 -3.324 1.00 92.75 83 TYR A C 1
ATOM 648 O O . TYR A 1 83 ? 5.160 3.610 -3.583 1.00 92.75 83 TYR A O 1
ATOM 656 N N . ASP A 1 84 ? 5.039 5.431 -2.273 1.00 91.75 84 ASP A N 1
ATOM 657 C CA . ASP A 1 84 ? 6.104 5.028 -1.358 1.00 91.75 84 ASP A CA 1
ATOM 658 C C . ASP A 1 84 ? 5.711 3.764 -0.581 1.00 91.75 84 ASP A C 1
ATOM 660 O O . ASP A 1 84 ? 4.832 3.786 0.288 1.00 91.75 84 ASP A O 1
ATOM 664 N N . LYS A 1 85 ? 6.392 2.665 -0.913 1.00 90.19 85 LYS A N 1
ATOM 665 C CA . LYS A 1 85 ? 6.178 1.342 -0.334 1.00 90.19 85 LYS A CA 1
ATOM 666 C C . LYS A 1 85 ? 6.465 1.305 1.16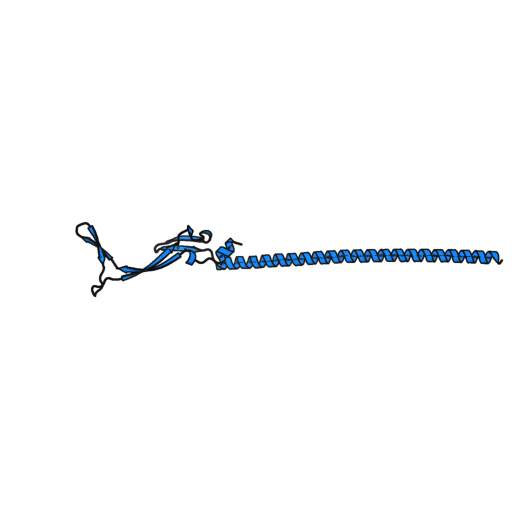4 1.00 90.19 85 LYS A C 1
ATOM 668 O O . LYS A 1 85 ? 5.687 0.718 1.911 1.00 90.19 85 LYS A O 1
ATOM 673 N N . GLN A 1 86 ? 7.548 1.939 1.614 1.00 89.88 86 GLN A N 1
ATOM 674 C CA . GLN A 1 86 ? 7.947 1.920 3.024 1.00 89.88 86 GLN A CA 1
ATOM 675 C C . GLN A 1 86 ? 6.931 2.686 3.867 1.00 89.88 86 GLN A C 1
ATOM 677 O O . GLN A 1 86 ? 6.413 2.167 4.853 1.00 89.88 86 GLN A O 1
ATOM 682 N N . LYS A 1 87 ? 6.527 3.869 3.401 1.00 92.25 87 LYS A N 1
ATOM 683 C CA . LYS A 1 87 ? 5.495 4.666 4.067 1.00 92.25 87 LYS A CA 1
ATOM 684 C C . LYS A 1 87 ? 4.136 3.962 4.103 1.00 92.25 87 LYS A C 1
ATOM 686 O O . LYS A 1 87 ? 3.392 4.095 5.077 1.00 92.25 87 LYS A O 1
ATOM 691 N N . ALA A 1 88 ? 3.779 3.234 3.045 1.00 90.56 88 ALA A N 1
ATOM 692 C CA . ALA A 1 88 ? 2.557 2.435 3.019 1.00 90.56 88 ALA A CA 1
ATOM 693 C C . ALA A 1 88 ? 2.620 1.265 4.019 1.00 90.56 88 ALA A C 1
ATOM 695 O O . ALA A 1 88 ? 1.649 1.041 4.741 1.00 90.56 88 ALA A O 1
ATOM 696 N N . GLN A 1 89 ? 3.764 0.578 4.120 1.00 90.62 89 GLN A N 1
ATOM 697 C CA . GLN A 1 89 ? 3.999 -0.490 5.100 1.00 90.62 89 GLN A CA 1
ATOM 698 C C . GLN A 1 89 ? 3.929 0.020 6.543 1.00 90.62 89 GLN A C 1
ATOM 700 O O . GLN A 1 89 ? 3.255 -0.590 7.371 1.00 90.62 89 GLN A O 1
ATOM 705 N N . GLU A 1 90 ? 4.551 1.162 6.839 1.00 93.88 90 GLU A N 1
ATOM 706 C CA . GLU A 1 90 ? 4.490 1.795 8.161 1.00 93.88 90 GLU A CA 1
ATOM 707 C C . GLU A 1 90 ? 3.050 2.116 8.572 1.00 93.88 90 GLU A C 1
ATOM 709 O O . GLU A 1 90 ? 2.625 1.788 9.679 1.00 93.88 90 GLU A O 1
ATOM 714 N N . ARG A 1 91 ? 2.267 2.716 7.665 1.00 93.00 91 ARG A N 1
ATOM 715 C CA . ARG A 1 91 ? 0.851 3.031 7.912 1.00 93.00 91 ARG A CA 1
ATOM 716 C C . ARG A 1 91 ? 0.002 1.780 8.095 1.00 93.00 91 ARG A C 1
ATOM 718 O O . ARG A 1 91 ? -0.865 1.759 8.964 1.00 93.00 91 ARG A O 1
ATOM 725 N N . LEU A 1 92 ? 0.249 0.752 7.285 1.00 91.56 92 LEU A N 1
ATOM 726 C CA . LEU A 1 92 ? -0.449 -0.524 7.390 1.00 91.56 92 LEU A CA 1
ATOM 727 C C . LEU A 1 92 ? -0.178 -1.186 8.748 1.00 91.56 92 LEU A C 1
ATOM 729 O O . LEU A 1 92 ? -1.119 -1.599 9.419 1.00 91.56 92 LEU A O 1
ATOM 733 N N . LEU A 1 93 ? 1.085 -1.232 9.180 1.00 91.38 93 LEU A N 1
ATOM 734 C CA . LEU A 1 93 ? 1.468 -1.776 10.483 1.00 91.38 93 LEU A CA 1
ATOM 735 C C . LEU A 1 93 ? 0.863 -0.967 11.635 1.00 91.38 93 LEU A C 1
ATOM 737 O O . LEU A 1 93 ? 0.336 -1.546 12.583 1.00 91.38 93 LEU A O 1
ATOM 741 N N . ALA A 1 94 ? 0.911 0.365 11.545 1.00 92.25 94 ALA A N 1
ATOM 742 C CA . ALA A 1 94 ? 0.339 1.244 12.556 1.00 92.25 94 ALA A CA 1
ATOM 743 C C . ALA A 1 94 ? -1.148 0.958 12.767 1.00 92.25 94 ALA A C 1
ATOM 745 O O . ALA A 1 94 ? -1.602 0.896 13.909 1.00 92.25 94 ALA A O 1
ATOM 746 N N . GLU A 1 95 ? -1.901 0.728 11.691 1.00 91.50 95 GLU A N 1
ATOM 747 C CA . GLU A 1 95 ? -3.325 0.488 11.854 1.00 91.50 95 GLU A CA 1
ATOM 748 C C . GLU A 1 95 ? -3.694 -0.955 12.213 1.00 91.50 95 GLU A C 1
ATOM 750 O O . GLU A 1 95 ? -4.645 -1.151 12.964 1.00 91.50 95 GLU A O 1
ATOM 755 N N . ILE A 1 96 ? -2.899 -1.951 11.810 1.00 88.81 96 ILE A N 1
ATOM 756 C CA . ILE A 1 96 ? -3.009 -3.313 12.363 1.00 88.81 96 ILE A CA 1
ATOM 757 C C . ILE A 1 96 ? -2.766 -3.306 13.881 1.00 88.81 96 ILE A C 1
ATOM 759 O O . ILE A 1 96 ? -3.442 -4.009 14.632 1.00 88.81 96 ILE A O 1
ATOM 763 N N . ASN A 1 97 ? -1.806 -2.510 14.357 1.00 89.62 97 ASN A N 1
ATOM 764 C CA . ASN A 1 97 ? -1.543 -2.381 15.789 1.00 89.62 97 ASN A CA 1
ATOM 765 C C . ASN A 1 97 ? -2.684 -1.653 16.504 1.00 89.62 97 ASN A C 1
ATOM 767 O O . ASN A 1 97 ? -3.097 -2.076 17.581 1.00 89.62 97 ASN A O 1
ATOM 771 N N . LYS A 1 98 ? -3.219 -0.590 15.895 1.00 90.50 98 LYS A N 1
ATOM 772 C CA . LYS A 1 98 ? -4.360 0.146 16.439 1.00 90.50 98 LYS A CA 1
ATOM 773 C C . LYS A 1 98 ? -5.595 -0.744 16.571 1.00 90.50 98 LYS A C 1
ATOM 775 O O . LYS A 1 98 ? -6.199 -0.759 17.634 1.00 90.50 98 LYS A O 1
ATOM 780 N N . SER A 1 99 ? -5.935 -1.531 15.547 1.00 85.88 99 SER A N 1
ATOM 781 C CA . SER A 1 99 ? -7.103 -2.417 15.611 1.00 85.88 99 SER A CA 1
ATOM 782 C C . SER A 1 99 ? -6.967 -3.464 16.720 1.00 85.88 99 SER A C 1
ATOM 784 O O . SER A 1 99 ? -7.921 -3.715 17.448 1.00 85.88 99 SER A O 1
ATOM 786 N N . GLN A 1 100 ? -5.768 -4.027 16.908 1.00 85.00 100 GLN A N 1
ATOM 787 C CA . GLN A 1 100 ? -5.498 -4.956 18.011 1.00 85.00 100 GLN A CA 1
ATOM 788 C C . GLN A 1 100 ? -5.603 -4.286 19.386 1.00 85.00 100 GLN A C 1
ATOM 790 O O . GLN A 1 100 ? -6.111 -4.890 20.332 1.00 85.00 100 GLN A O 1
ATOM 795 N N . GLN A 1 101 ? -5.135 -3.042 19.513 1.00 86.50 101 GLN A N 1
ATOM 796 C CA . GLN A 1 101 ? -5.291 -2.269 20.745 1.00 86.50 101 GLN A CA 1
ATOM 797 C C . GLN A 1 101 ? -6.765 -1.976 21.036 1.00 86.50 101 GLN A C 1
ATOM 799 O O . GLN A 1 101 ? -7.207 -2.210 22.157 1.00 86.50 101 GLN A O 1
ATOM 804 N N . ASP A 1 102 ? -7.535 -1.546 20.036 1.00 88.12 102 ASP A N 1
ATOM 805 C CA . ASP A 1 102 ? -8.966 -1.261 20.177 1.00 88.12 102 ASP A CA 1
ATOM 806 C C . ASP A 1 102 ? -9.743 -2.517 20.619 1.00 88.12 102 ASP A C 1
ATOM 808 O O . ASP A 1 102 ? -10.579 -2.464 21.526 1.00 88.12 102 ASP A O 1
ATOM 812 N N . GLU A 1 103 ? -9.423 -3.682 20.045 1.00 88.56 103 GLU A N 1
ATOM 813 C CA . GLU A 1 103 ? -9.996 -4.965 20.463 1.00 88.56 103 GLU A CA 1
ATOM 814 C C . GLU A 1 103 ? -9.633 -5.317 21.910 1.00 88.56 103 GLU A C 1
ATOM 816 O O . GLU A 1 103 ? -10.515 -5.692 22.694 1.00 88.56 103 GLU A O 1
ATOM 821 N N . LEU A 1 104 ? -8.364 -5.159 22.295 1.00 88.00 104 LEU A N 1
ATOM 822 C CA . LEU A 1 104 ? -7.897 -5.434 23.652 1.00 88.00 104 LEU A CA 1
ATOM 823 C C . LEU A 1 104 ? -8.568 -4.514 24.680 1.00 88.00 104 LEU A C 1
ATOM 825 O O . LEU A 1 104 ? -9.035 -4.989 25.718 1.00 88.00 104 LEU A O 1
ATOM 829 N N . GLU A 1 105 ? -8.654 -3.218 24.392 1.00 89.69 105 GLU A N 1
ATOM 830 C CA . GLU A 1 105 ? -9.318 -2.242 25.255 1.00 89.69 105 GLU A CA 1
ATOM 831 C C . GLU A 1 105 ? -10.822 -2.529 25.360 1.00 89.69 105 GLU A C 1
ATOM 833 O O . GLU A 1 105 ? -11.380 -2.517 26.459 1.00 89.69 105 GLU A O 1
ATOM 838 N N . SER A 1 106 ? -11.480 -2.934 24.268 1.00 90.19 106 SER A N 1
ATOM 839 C CA . SER A 1 106 ? -12.881 -3.378 24.315 1.00 90.19 106 SER A CA 1
ATOM 840 C C . SER A 1 106 ? -13.085 -4.611 25.208 1.00 90.19 106 SER A C 1
ATOM 842 O O . SER A 1 106 ? -14.084 -4.721 25.925 1.00 90.19 106 SER A O 1
ATOM 844 N N . ALA A 1 107 ? -12.143 -5.559 25.193 1.00 89.88 107 ALA A N 1
ATOM 845 C CA . ALA A 1 107 ? -12.190 -6.748 26.036 1.00 89.88 107 ALA A CA 1
ATOM 846 C C . ALA A 1 107 ? -11.966 -6.390 27.512 1.00 89.88 107 ALA A C 1
ATOM 848 O O . ALA A 1 107 ? -12.692 -6.881 28.380 1.00 89.88 107 ALA A O 1
ATOM 849 N N . ARG A 1 108 ? -11.021 -5.486 27.795 1.00 90.31 108 ARG A N 1
ATOM 850 C CA . ARG A 1 108 ? -10.773 -4.952 29.142 1.00 90.31 108 ARG A CA 1
ATOM 851 C C . ARG A 1 108 ? -11.995 -4.223 29.688 1.00 90.31 108 ARG A C 1
ATOM 853 O O . ARG A 1 108 ? -12.413 -4.527 30.800 1.00 90.31 108 ARG A O 1
ATOM 860 N N . MET A 1 109 ? -12.617 -3.344 28.903 1.00 91.12 109 MET A N 1
ATOM 861 C CA . MET A 1 109 ? -13.846 -2.654 29.309 1.00 91.12 109 MET A CA 1
ATOM 862 C C . MET A 1 109 ? -14.983 -3.633 29.611 1.00 91.12 109 MET A C 1
ATOM 864 O O . MET A 1 109 ? -15.628 -3.509 30.648 1.00 91.12 109 MET A O 1
ATOM 868 N N . ARG A 1 110 ? -15.207 -4.646 28.760 1.00 92.81 110 ARG A N 1
ATOM 869 C CA . ARG A 1 110 ? -16.227 -5.680 29.015 1.00 92.81 110 ARG A CA 1
ATOM 870 C C . ARG A 1 110 ? -15.972 -6.431 30.316 1.00 92.81 110 ARG A C 1
ATOM 872 O O . ARG A 1 110 ? -16.918 -6.687 31.054 1.00 92.81 110 ARG A O 1
ATOM 879 N N . ARG A 1 111 ? -14.709 -6.747 30.614 1.00 93.62 111 ARG A N 1
ATOM 880 C CA . ARG A 1 111 ? -14.328 -7.362 31.887 1.00 93.62 111 ARG A CA 1
ATOM 881 C C . ARG A 1 111 ? -14.607 -6.435 33.068 1.00 93.62 111 ARG A C 1
ATOM 883 O O . ARG A 1 111 ? -15.213 -6.886 34.023 1.00 93.62 111 ARG A O 1
ATOM 890 N N . VAL A 1 112 ? -14.227 -5.159 32.991 1.00 94.00 112 VAL A N 1
ATOM 891 C CA . VAL A 1 112 ? -14.490 -4.180 34.064 1.00 94.00 112 VAL A CA 1
ATOM 892 C C . VAL A 1 112 ? -15.989 -4.036 34.325 1.00 94.00 112 VAL A C 1
ATOM 894 O O . VAL A 1 112 ? -16.407 -4.025 35.477 1.00 94.00 112 VAL A O 1
ATOM 897 N N . ILE A 1 113 ? -16.805 -3.980 33.270 1.00 92.25 113 ILE A N 1
ATOM 898 C CA . ILE A 1 113 ? -18.267 -3.929 33.391 1.00 92.25 113 ILE A CA 1
ATOM 899 C C . ILE A 1 113 ? -18.800 -5.212 34.036 1.00 92.25 113 ILE A C 1
ATOM 901 O O . ILE A 1 113 ? -19.622 -5.137 34.943 1.00 92.25 113 ILE A O 1
ATOM 905 N N . ALA A 1 114 ? -18.327 -6.386 33.611 1.00 92.06 114 ALA A N 1
ATOM 906 C CA . ALA A 1 114 ? -18.734 -7.655 34.210 1.00 92.06 114 ALA A CA 1
ATOM 907 C C . ALA A 1 114 ? -18.335 -7.741 35.693 1.00 92.06 114 ALA A C 1
ATOM 909 O O . ALA A 1 114 ? -19.161 -8.114 36.523 1.00 92.06 114 ALA A O 1
ATOM 910 N N . ASP A 1 115 ? -17.109 -7.342 36.033 1.00 91.31 115 ASP A N 1
ATOM 911 C CA . ASP A 1 115 ? -16.604 -7.308 37.406 1.00 91.31 115 ASP A CA 1
ATOM 912 C C . ASP A 1 115 ? -17.430 -6.329 38.267 1.00 91.31 115 ASP A C 1
ATOM 914 O O . ASP A 1 115 ? -17.775 -6.656 39.404 1.00 91.31 115 ASP A O 1
ATOM 918 N N . ALA A 1 116 ? -17.821 -5.170 37.721 1.00 93.75 116 ALA A N 1
ATOM 919 C CA . ALA A 1 116 ? -18.697 -4.204 38.389 1.00 93.75 116 ALA A CA 1
ATOM 920 C C . ALA A 1 116 ? -20.111 -4.761 38.620 1.00 93.75 116 ALA A C 1
ATOM 922 O O . ALA A 1 116 ? -20.608 -4.704 39.742 1.00 93.75 116 ALA A O 1
ATOM 923 N N . ILE A 1 117 ? -20.723 -5.383 37.606 1.00 94.25 117 ILE A N 1
ATOM 924 C CA . ILE A 1 117 ? -22.039 -6.034 37.723 1.00 94.25 117 ILE A CA 1
ATOM 925 C C . ILE A 1 117 ? -22.002 -7.140 38.786 1.00 94.25 117 ILE A C 1
ATOM 927 O O . ILE A 1 117 ? -22.914 -7.252 39.604 1.00 94.25 117 ILE A O 1
ATOM 931 N N . ILE A 1 118 ? -20.941 -7.954 38.806 1.00 93.88 118 ILE A N 1
ATOM 932 C CA . ILE A 1 118 ? -20.762 -9.006 39.814 1.00 93.88 118 ILE A CA 1
ATOM 933 C C . ILE A 1 118 ? -20.616 -8.391 41.212 1.00 93.88 118 ILE A C 1
ATOM 935 O O . ILE A 1 118 ? -21.205 -8.903 42.165 1.00 93.88 118 ILE A O 1
ATOM 939 N N . ALA A 1 119 ? -19.855 -7.302 41.353 1.00 93.88 119 ALA A N 1
ATOM 940 C CA . ALA A 1 119 ? -19.684 -6.611 42.628 1.00 93.88 119 ALA A CA 1
ATOM 941 C C . ALA A 1 119 ? -21.004 -6.015 43.143 1.00 93.88 119 ALA A C 1
ATOM 943 O O . ALA A 1 119 ? -21.328 -6.193 44.317 1.00 93.88 119 ALA A O 1
ATOM 944 N N . GLU A 1 120 ? -21.787 -5.379 42.271 1.00 94.25 120 GLU A N 1
ATOM 945 C CA . GLU A 1 120 ? -23.114 -4.842 42.592 1.00 94.25 120 GLU A CA 1
ATOM 946 C C . GLU A 1 120 ? -24.088 -5.952 43.002 1.00 94.25 120 GLU A C 1
ATOM 948 O O . GLU A 1 120 ? -24.713 -5.864 44.060 1.00 94.25 120 GLU A O 1
ATOM 953 N N . ALA A 1 121 ? -24.165 -7.038 42.227 1.00 91.44 121 ALA A N 1
ATOM 954 C CA . ALA A 1 121 ? -25.017 -8.183 42.544 1.00 91.44 121 ALA A CA 1
ATOM 955 C C . ALA A 1 121 ? -24.628 -8.829 43.883 1.00 91.44 121 ALA A C 1
ATOM 957 O O . ALA A 1 121 ? -25.492 -9.169 44.694 1.00 91.44 121 ALA A O 1
ATOM 958 N N . LYS A 1 122 ? -23.322 -8.957 44.152 1.00 92.81 122 LYS A N 1
ATOM 959 C CA . LYS A 1 122 ? -22.816 -9.481 45.424 1.00 92.81 122 LYS A CA 1
ATOM 960 C C . LYS A 1 122 ? -23.146 -8.549 46.592 1.00 92.81 122 LYS A C 1
ATOM 962 O O . LYS A 1 122 ?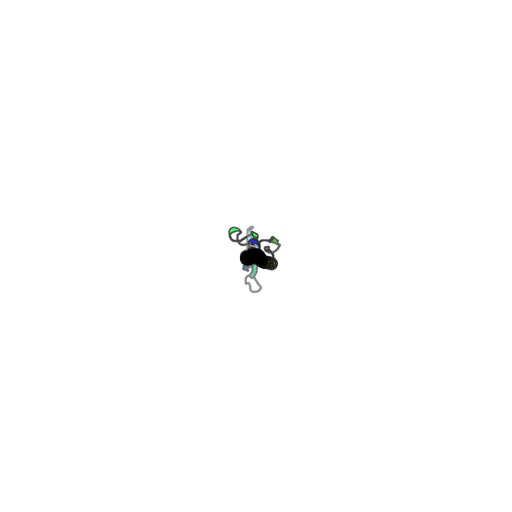 -23.552 -9.035 47.644 1.00 92.81 122 LYS A O 1
ATOM 967 N N . ALA A 1 123 ? -22.999 -7.236 46.422 1.00 91.88 123 ALA A N 1
ATOM 968 C CA . ALA A 1 123 ? -23.345 -6.256 47.449 1.00 91.88 123 ALA A CA 1
ATOM 969 C C . ALA A 1 123 ? -24.849 -6.276 47.772 1.00 91.88 123 ALA A C 1
ATOM 971 O O . ALA A 1 123 ? -25.221 -6.302 48.945 1.00 91.88 123 ALA A O 1
ATOM 972 N N . ALA A 1 124 ? -25.705 -6.343 46.748 1.00 91.38 124 ALA A N 1
ATOM 973 C CA . ALA A 1 124 ? -27.155 -6.439 46.912 1.00 91.38 124 ALA A CA 1
ATOM 974 C C . ALA A 1 124 ? -27.580 -7.734 47.626 1.00 91.38 124 ALA A C 1
ATOM 976 O O . ALA A 1 124 ? -28.440 -7.707 48.511 1.00 91.38 124 ALA A O 1
ATOM 977 N N . ALA A 1 125 ? -26.948 -8.864 47.293 1.00 89.31 125 ALA A N 1
ATOM 978 C CA . ALA A 1 125 ? -27.192 -10.132 47.976 1.00 89.31 125 ALA A CA 1
ATOM 979 C C . ALA A 1 125 ? -26.834 -10.048 49.470 1.00 89.31 125 ALA A C 1
ATOM 981 O O . ALA A 1 125 ? -27.647 -10.422 50.308 1.00 89.31 125 ALA A O 1
ATOM 982 N N . ILE A 1 126 ? -25.667 -9.484 49.810 1.00 90.81 126 ILE A N 1
ATOM 983 C CA . ILE A 1 126 ? -25.230 -9.312 51.206 1.00 90.81 126 ILE A CA 1
ATOM 984 C C . ILE A 1 126 ? -26.198 -8.414 51.988 1.00 90.81 126 ILE A C 1
ATOM 986 O O . ILE A 1 126 ? -26.558 -8.751 53.113 1.00 90.81 126 ILE A O 1
ATOM 990 N N . GLN A 1 127 ? -26.649 -7.299 51.402 1.00 88.31 127 GLN A N 1
ATOM 991 C CA . GLN A 1 127 ? -27.637 -6.420 52.040 1.00 88.31 127 GLN A CA 1
ATOM 992 C C . GLN A 1 127 ? -28.960 -7.141 52.306 1.00 88.31 127 GLN A C 1
ATOM 994 O O . GLN A 1 127 ? -29.546 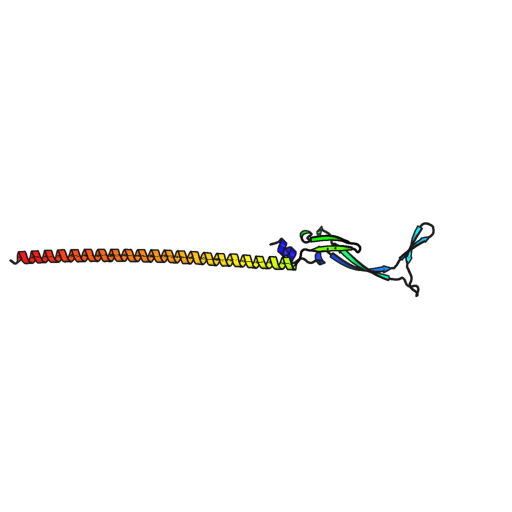-6.978 53.372 1.00 88.31 127 GLN A O 1
ATOM 999 N N . THR A 1 128 ? -29.415 -7.957 51.353 1.00 85.75 128 THR A N 1
ATOM 1000 C CA . THR A 1 128 ? -30.657 -8.724 51.500 1.00 85.75 128 THR A CA 1
ATOM 1001 C C . THR A 1 128 ? -30.530 -9.761 52.612 1.00 85.75 128 THR A C 1
ATOM 1003 O O . THR A 1 128 ? -31.392 -9.809 53.484 1.00 85.75 128 THR A O 1
ATOM 1006 N N . THR A 1 129 ? -29.434 -10.527 52.641 1.00 89.06 129 THR A N 1
ATOM 1007 C CA . THR A 1 129 ? -29.177 -11.501 53.713 1.00 89.06 129 THR A CA 1
ATOM 1008 C C . THR A 1 129 ? -29.096 -10.824 55.081 1.00 89.06 129 THR A C 1
ATOM 1010 O O . THR A 1 129 ? -29.715 -11.303 56.024 1.00 89.06 129 THR A O 1
ATOM 1013 N N . GLY A 1 130 ? -28.399 -9.686 55.186 1.00 87.38 130 GLY A N 1
ATOM 1014 C CA . GLY A 1 130 ? -28.316 -8.925 56.436 1.00 87.38 130 GLY A CA 1
ATOM 1015 C C . GLY A 1 130 ? -29.688 -8.456 56.927 1.00 87.38 130 GLY A C 1
ATOM 1016 O O . GLY A 1 130 ? -30.041 -8.693 58.077 1.00 87.38 130 GLY A O 1
ATOM 1017 N N . ALA A 1 131 ? -30.504 -7.887 56.035 1.00 87.50 131 ALA A N 1
ATOM 1018 C CA . ALA A 1 131 ? -31.857 -7.445 56.372 1.00 87.50 131 ALA A CA 1
ATOM 1019 C C . ALA A 1 131 ? -32.796 -8.607 5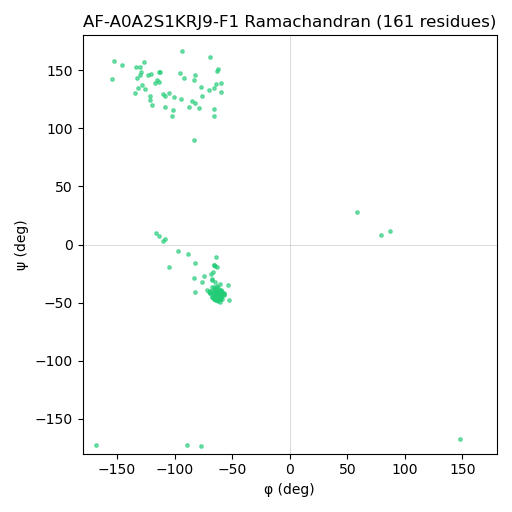6.749 1.00 87.50 131 ALA A C 1
ATOM 1021 O O . ALA A 1 131 ? -33.711 -8.433 57.552 1.00 87.50 131 ALA A O 1
ATOM 1022 N N . GLU A 1 132 ? -32.619 -9.795 56.164 1.00 89.44 132 GLU A N 1
ATOM 1023 C CA . GLU A 1 132 ? -33.360 -10.997 56.563 1.00 89.44 132 GLU A CA 1
ATOM 1024 C C . GLU A 1 132 ? -32.953 -11.483 57.955 1.00 89.44 132 GLU A C 1
ATOM 1026 O O . GLU A 1 132 ? -33.828 -11.856 58.736 1.00 89.44 132 GLU A O 1
ATOM 1031 N N . GLN A 1 133 ? -31.659 -11.438 58.277 1.00 86.12 133 GLN A N 1
ATOM 1032 C CA . GLN A 1 133 ? -31.140 -11.793 59.597 1.00 86.12 133 GLN A CA 1
ATOM 1033 C C . GLN A 1 133 ? -31.653 -10.845 60.682 1.00 86.12 133 GLN A C 1
ATOM 1035 O O . GLN A 1 133 ? -32.222 -11.314 61.661 1.00 86.12 133 GLN A O 1
ATOM 1040 N N . GLU A 1 134 ? -31.585 -9.530 60.459 1.00 89.94 134 GLU A N 1
ATOM 1041 C CA . GLU A 1 134 ? -32.126 -8.531 61.393 1.00 89.94 134 GLU A CA 1
ATOM 1042 C C . GLU A 1 134 ? -33.626 -8.748 61.657 1.00 89.94 134 GLU A C 1
ATOM 1044 O O . GLU A 1 134 ? -34.078 -8.715 62.800 1.00 89.94 134 GLU A O 1
ATOM 1049 N N . ARG A 1 135 ? -34.414 -9.051 60.614 1.00 92.44 135 ARG A N 1
ATOM 1050 C CA . ARG A 1 135 ? -35.847 -9.361 60.775 1.00 92.44 135 ARG A CA 1
ATOM 1051 C C . ARG A 1 135 ? -36.097 -10.649 61.559 1.00 92.44 135 ARG A C 1
ATOM 1053 O O . ARG A 1 135 ? -37.100 -10.723 62.270 1.00 92.44 135 ARG A O 1
ATOM 1060 N N . GLN A 1 136 ? -35.255 -11.669 61.386 1.00 89.56 136 GLN A N 1
ATOM 1061 C CA . GLN A 1 136 ? -35.360 -12.915 62.150 1.00 89.56 136 GLN A CA 1
ATOM 1062 C C . GLN A 1 136 ? -35.027 -12.674 63.623 1.00 89.56 136 GLN A C 1
ATOM 1064 O O . GLN A 1 136 ? -35.800 -13.096 64.484 1.00 89.56 136 GLN A O 1
ATOM 1069 N N . ASP A 1 137 ? -33.955 -11.937 63.904 1.00 91.94 137 ASP A N 1
ATOM 1070 C CA . ASP A 1 137 ? -33.542 -11.594 65.267 1.00 91.94 137 ASP A CA 1
ATOM 1071 C C . ASP A 1 137 ? -34.642 -10.790 65.987 1.00 91.94 137 ASP A C 1
ATOM 1073 O O . ASP A 1 137 ? -35.074 -11.161 67.079 1.00 91.94 137 ASP A O 1
ATOM 1077 N N . GLU A 1 138 ? -35.225 -9.781 65.327 1.00 93.62 138 GLU A N 1
ATOM 1078 C CA . GLU A 1 138 ? -36.356 -9.020 65.877 1.00 93.62 138 GLU A CA 1
ATOM 1079 C C . GLU A 1 138 ? -37.606 -9.875 66.161 1.00 93.62 138 GLU A C 1
ATOM 1081 O O . GLU A 1 138 ? -38.389 -9.559 67.065 1.00 93.62 138 GLU A O 1
ATOM 1086 N N . GLN A 1 139 ? -37.870 -10.911 65.357 1.00 93.44 139 GLN A N 1
ATOM 1087 C CA . GLN A 1 139 ? -38.990 -11.826 65.600 1.00 93.44 139 GLN A CA 1
ATOM 1088 C C . GLN A 1 139 ? -38.726 -12.725 66.808 1.00 93.44 139 GLN A C 1
ATOM 1090 O O . GLN A 1 139 ? -39.649 -12.965 67.591 1.00 93.44 139 GLN A O 1
ATOM 1095 N N . ILE A 1 140 ? -37.487 -13.194 66.974 1.00 94.19 140 ILE A N 1
ATOM 1096 C CA . ILE A 1 140 ? -37.072 -14.003 68.125 1.00 94.19 140 ILE A CA 1
ATOM 1097 C C . ILE A 1 140 ? -37.212 -13.192 69.415 1.00 94.19 140 ILE A C 1
ATOM 1099 O O . ILE A 1 140 ? -37.842 -13.670 70.360 1.00 94.19 140 ILE A O 1
ATOM 1103 N N . ASP A 1 141 ? -36.728 -11.949 69.433 1.00 94.88 141 ASP A N 1
ATOM 1104 C CA . ASP A 1 141 ? -36.823 -11.071 70.605 1.00 94.88 141 ASP A CA 1
ATOM 1105 C C . ASP A 1 141 ? -38.280 -10.827 71.022 1.00 94.88 141 ASP A C 1
ATOM 1107 O O . ASP A 1 141 ? -38.630 -10.909 72.203 1.00 94.88 141 ASP A O 1
ATOM 1111 N N . ARG A 1 142 ? -39.174 -10.597 70.050 1.00 95.00 142 ARG A N 1
ATOM 1112 C CA . ARG A 1 142 ? -40.612 -10.430 70.317 1.00 95.00 142 ARG A CA 1
ATOM 1113 C C . ARG A 1 142 ? -41.254 -11.690 70.896 1.00 95.00 142 ARG A C 1
ATOM 1115 O O . ARG A 1 142 ? -42.096 -11.583 71.788 1.00 95.00 142 ARG A O 1
ATOM 1122 N N . LEU A 1 143 ? -40.884 -12.871 70.398 1.00 94.50 143 LEU A N 1
ATOM 1123 C CA . LEU A 1 143 ? -41.392 -14.145 70.914 1.00 94.50 143 LEU A CA 1
ATOM 1124 C C . LEU A 1 143 ? -40.923 -14.394 72.350 1.00 94.50 143 LEU A C 1
ATOM 1126 O O . LEU A 1 143 ? -41.735 -14.778 73.191 1.00 94.50 143 LEU A O 1
ATOM 1130 N N . LEU A 1 144 ? -39.645 -14.135 72.640 1.00 94.56 144 LEU A N 1
ATOM 1131 C CA . LEU A 1 144 ? -39.084 -14.269 73.985 1.00 94.56 144 LEU A CA 1
ATOM 1132 C C . LEU A 1 144 ? -39.790 -13.342 74.979 1.00 94.56 144 LEU A C 1
ATOM 1134 O O . LEU A 1 144 ? -40.242 -13.809 76.024 1.00 94.56 144 LEU A O 1
ATOM 1138 N N . ALA A 1 145 ? -39.986 -12.071 74.618 1.00 94.69 145 ALA A N 1
ATOM 1139 C CA . ALA A 1 145 ? -40.724 -11.121 75.449 1.00 94.69 145 ALA A CA 1
ATOM 1140 C C . ALA A 1 145 ? -42.169 -11.584 75.721 1.00 94.69 145 ALA A C 1
ATOM 1142 O O . ALA A 1 145 ? -42.658 -11.487 76.846 1.00 94.69 145 ALA A O 1
ATOM 1143 N N . GLY A 1 146 ? -42.854 -12.136 74.713 1.00 94.19 146 GLY A N 1
ATOM 1144 C CA . GLY A 1 146 ? -44.197 -12.699 74.881 1.00 94.19 146 GLY A CA 1
ATOM 1145 C C . GLY A 1 146 ? -44.234 -13.891 75.843 1.00 94.19 146 GLY A C 1
ATOM 1146 O O . GLY A 1 146 ? -45.115 -13.962 76.699 1.00 94.19 146 GLY A O 1
ATOM 1147 N N . ILE A 1 147 ? -43.261 -14.804 75.745 1.00 94.19 147 ILE A N 1
ATOM 1148 C CA . ILE A 1 147 ? -43.133 -15.950 76.659 1.00 94.19 147 ILE A CA 1
ATOM 1149 C C . ILE A 1 147 ? -42.883 -15.477 78.095 1.00 94.19 147 ILE A C 1
ATOM 1151 O O . ILE A 1 147 ? -43.491 -16.014 79.021 1.00 94.19 147 ILE A O 1
ATOM 1155 N N . GLU A 1 148 ? -42.030 -14.470 78.298 1.00 92.56 148 GLU A N 1
ATOM 1156 C CA . GLU A 1 148 ? -41.774 -13.905 79.628 1.00 92.56 148 GLU A CA 1
ATOM 1157 C C . GLU A 1 148 ? -43.031 -13.291 80.249 1.00 92.56 148 GLU A C 1
ATOM 1159 O O . GLU A 1 148 ? -43.303 -13.534 81.426 1.00 92.56 148 GLU A O 1
ATOM 1164 N N . ILE A 1 149 ? -43.824 -12.554 79.465 1.00 94.00 149 ILE A N 1
ATOM 1165 C CA . ILE A 1 149 ? -45.101 -11.986 79.923 1.00 94.00 149 ILE A CA 1
ATOM 1166 C C . ILE A 1 149 ? -46.054 -13.104 80.362 1.00 94.00 149 ILE A C 1
ATOM 1168 O O . ILE A 1 149 ? -46.576 -13.058 81.475 1.00 94.00 149 ILE A O 1
ATOM 1172 N N . ILE A 1 150 ? -46.227 -14.140 79.535 1.00 92.62 150 ILE A N 1
ATOM 1173 C CA . ILE A 1 150 ? -47.092 -15.286 79.861 1.00 92.62 150 ILE A CA 1
ATOM 1174 C C . ILE A 1 150 ? -46.598 -15.989 81.133 1.00 92.62 150 ILE A C 1
ATOM 1176 O O . ILE A 1 150 ? -47.386 -16.296 82.023 1.00 92.62 150 ILE A O 1
ATOM 1180 N N . ALA A 1 151 ? -45.288 -16.206 81.267 1.00 91.50 151 ALA A N 1
ATOM 1181 C CA . ALA A 1 151 ? -44.712 -16.837 82.451 1.00 91.50 151 ALA A CA 1
ATOM 1182 C C . ALA A 1 151 ? -44.923 -16.004 83.730 1.00 91.50 151 ALA A C 1
ATOM 1184 O O . ALA A 1 151 ? -45.127 -16.571 84.805 1.00 91.50 151 ALA A O 1
ATOM 1185 N N . GLN A 1 152 ? -44.883 -14.671 83.636 1.00 88.44 152 GLN A N 1
ATOM 1186 C CA . GLN A 1 152 ? -45.184 -13.778 84.759 1.00 88.44 152 GLN A CA 1
ATOM 1187 C C . GLN A 1 152 ? -46.671 -13.797 85.132 1.00 88.44 152 GLN A C 1
ATOM 1189 O O . GLN A 1 152 ? -46.993 -13.812 86.321 1.00 88.44 152 GLN A O 1
ATOM 1194 N N . GLU A 1 153 ? -47.570 -13.823 84.146 1.00 87.50 153 GLU A N 1
ATOM 1195 C CA . GLU A 1 153 ? -49.013 -13.944 84.382 1.00 87.50 153 GLU A CA 1
ATOM 1196 C C . GLU A 1 153 ? -49.375 -15.273 85.049 1.00 87.50 153 GLU A C 1
ATOM 1198 O O . GLU A 1 153 ? -50.132 -15.282 86.017 1.00 87.50 153 GLU A O 1
ATOM 1203 N N . GLU A 1 154 ? -48.803 -16.387 84.591 1.00 82.88 154 GLU A N 1
ATOM 1204 C CA . GLU A 1 154 ? -49.040 -17.706 85.189 1.00 82.88 154 GLU A CA 1
ATOM 1205 C C . GLU A 1 154 ? -48.504 -17.794 86.626 1.00 82.88 154 GLU A C 1
ATOM 1207 O O . GLU A 1 154 ? -49.177 -18.337 87.500 1.00 82.88 154 GLU A O 1
ATOM 1212 N N . ARG A 1 155 ? -47.340 -17.191 86.920 1.00 80.75 155 ARG A N 1
ATOM 1213 C CA . ARG A 1 155 ? -46.840 -17.083 88.304 1.00 80.75 155 ARG A CA 1
ATOM 1214 C C . ARG A 1 155 ? -47.771 -16.257 89.190 1.00 80.75 155 ARG A C 1
ATOM 1216 O O . ARG A 1 155 ? -48.068 -16.681 90.299 1.00 80.75 155 ARG A O 1
ATOM 1223 N N . ARG A 1 156 ? -48.280 -15.124 88.692 1.00 81.31 156 ARG A N 1
ATOM 1224 C CA . ARG A 1 156 ? -49.253 -14.299 89.426 1.00 81.31 156 ARG A CA 1
ATOM 1225 C C . ARG A 1 156 ? -50.537 -15.060 89.749 1.00 81.31 156 ARG A C 1
ATOM 1227 O O . ARG A 1 156 ? -50.991 -14.995 90.883 1.00 81.31 156 ARG A O 1
ATOM 1234 N N . LYS A 1 157 ? -51.091 -15.805 88.788 1.00 80.12 157 LYS A N 1
ATOM 1235 C CA . LYS A 1 157 ? -52.288 -16.631 89.019 1.00 80.12 157 LYS A CA 1
ATOM 1236 C C . LYS A 1 157 ? -52.040 -17.730 90.057 1.00 80.12 157 LYS A C 1
ATOM 1238 O O . LYS A 1 157 ? -52.887 -17.955 90.911 1.00 80.12 157 LYS A O 1
ATOM 1243 N N . ALA A 1 158 ? -50.873 -18.377 90.019 1.00 73.31 158 ALA A N 1
ATOM 1244 C CA . ALA A 1 158 ? -50.505 -19.410 90.989 1.00 73.31 158 ALA A CA 1
ATOM 1245 C C . ALA A 1 158 ? -50.295 -18.863 92.417 1.00 73.31 158 ALA A C 1
ATOM 1247 O O . ALA A 1 158 ? -50.551 -19.580 93.387 1.00 73.31 158 ALA A O 1
ATOM 1248 N N . ASP A 1 159 ? -49.846 -17.611 92.547 1.00 74.06 159 ASP A N 1
ATOM 1249 C CA . ASP A 1 159 ? -49.721 -16.917 93.835 1.00 74.06 159 ASP A CA 1
ATOM 1250 C C . ASP A 1 159 ? -51.092 -16.448 94.370 1.00 74.06 159 ASP A C 1
ATOM 1252 O O . ASP A 1 159 ? -51.312 -16.465 95.579 1.00 74.06 159 ASP A O 1
ATOM 1256 N N . GLU A 1 160 ? -52.037 -16.084 93.492 1.00 70.88 160 GLU A N 1
ATOM 1257 C CA . GLU A 1 160 ? -53.417 -15.710 93.855 1.00 70.88 160 GLU A CA 1
ATOM 1258 C C . GLU A 1 160 ? -54.303 -16.914 94.238 1.00 70.88 160 GLU A C 1
ATOM 1260 O O . GLU A 1 160 ? -55.226 -16.752 95.032 1.00 70.88 160 GLU A O 1
ATOM 1265 N N . GLU A 1 161 ? -54.029 -18.123 93.731 1.00 63.41 161 GLU A N 1
ATOM 1266 C CA . GLU A 1 161 ? -54.749 -19.354 94.120 1.00 63.41 161 GLU A CA 1
ATOM 1267 C C . GLU A 1 161 ? -54.243 -19.996 95.429 1.00 63.41 161 GLU A C 1
ATOM 1269 O O . GLU A 1 161 ? -54.940 -20.836 96.000 1.00 63.41 161 GLU A O 1
ATOM 1274 N N . ASN A 1 162 ? -53.053 -19.624 95.920 1.00 59.75 162 ASN A N 1
ATOM 1275 C CA . ASN A 1 162 ? -52.433 -20.202 97.126 1.00 59.75 162 ASN A CA 1
ATOM 1276 C C . ASN A 1 162 ? -52.422 -19.260 98.355 1.00 59.75 162 ASN A C 1
ATOM 1278 O O . ASN A 1 162 ? -51.830 -19.621 99.378 1.00 59.75 162 ASN A O 1
ATOM 1282 N N . GLY A 1 163 ? -53.038 -18.074 98.268 1.00 51.16 163 GLY A N 1
ATOM 1283 C CA . GLY A 1 163 ? -53.208 -17.114 99.375 1.00 51.16 163 GLY A CA 1
ATOM 1284 C C . GLY A 1 163 ? -54.614 -17.112 99.962 1.00 51.16 163 GLY A C 1
ATOM 1285 O O . GLY A 1 163 ? -54.720 -16.953 101.200 1.00 51.16 163 GLY A O 1
#

InterPro domains:
  IPR005335 Terminase small subunit [PF03592] (3-100)

Radius of gyration: 49.49 Å; Cα contacts (8 Å, |Δi|>4): 137; chains: 1; bounding box: 94×33×156 Å

Foldseek 3Di:
DVLLVCLLPDDPVQWKDKDKDKDFDWDWDADPNDTDTDFDADPVRHTDIDIDMDMDTDDPVRDDCSQWPDWDADPRGIDTDGPDNVVSVVVVVVVVVVVVVVVVVVVVVVVVVVVVVVVVVVVVVVVVVVVVVVVVVVVVVVVVVVVVVVVVVVVVVVVVVVD

Solvent-accessible surface area (backbone atoms only — not comparable to full-atom values): 9431 Å² total; per-residue (Å²): 106,72,69,40,50,55,34,39,67,62,60,71,70,69,45,45,48,70,53,74,47,80,41,72,40,66,44,84,43,78,57,96,90,39,85,44,78,43,74,39,57,47,99,86,68,48,72,38,72,42,83,43,75,50,67,45,73,56,61,70,94,79,40,75,67,87,48,55,67,43,77,48,78,56,98,91,44,72,47,78,40,61,54,63,34,67,64,24,40,54,53,46,50,53,48,58,50,47,54,53,49,53,53,51,51,52,52,50,50,53,49,53,52,51,54,47,52,52,50,51,54,51,50,53,50,51,54,50,54,51,56,51,49,54,53,50,51,56,50,50,53,52,51,52,55,51,51,52,53,52,54,51,51,52,50,52,53,57,54,67,76,74,111

Mean predicted aligned error: 13.44 Å

pLDDT: mean 89.07, std 5.93, range [51.16, 95.0]

Organism: NCBI:txid137591

Nearest PDB structures (foldseek):
  7yl9-assembly1_H  TM=2.820E-01  e=1.365E+00  Vibrio cholerae
  8jc7-assembly1_A  TM=1.808E-01  e=2.559E+00  Vibrio campbellii
  3o44-assembly1_B  TM=1.968E-01  e=5.109E+00  Vibrio cholerae 12129(1)